Protein AF-A0A849Z062-F1 (afdb_monomer_lite)

Secondary structure (DSSP, 8-state):
-TT--SBTTBSS--TTTSS--PPP----HHHHTTTTSHHHHHHHHHH-----TT-STTSB-TTS-B-SSSSSEEEEE--S--SS--SEEEES--TTT-PPTT----TT--B----TT---TTEE-----PPPPP-

Sequence (135 aa):
GPKGSRYPYGAKFESGRCNDVGKFIAPSWKTLGSWPSDAAKAEVQKLDQSEPSGTREDCVSAEGVFDLTGNVAEWVVRTRENETNYSHVVKGCFWGRCFRVPHEPECEYVNFAHPAGFRSYEMGIRCCKSKEKSP

Foldseek 3Di:
DVVPAFAQQHPDDDPPLALQPAAQDDAPPVQCVPPPDPSNVVSLVVRQPADDWCPNVSQHHPVGHHQQAERAWAKDQDDDDDDVRARIWTARFYNNNPADPPGDRTPPDTGPPDHPPDDDSRHDYDDDDDDDPDD

pLDDT: mean 92.03, std 7.95, range [61.12, 98.56]

Radius of gyration: 15.86 Å; chains: 1; bounding box: 42×34×41 Å

Structure (mmCIF, N/CA/C/O backbone):
data_AF-A0A849Z062-F1
#
_entry.id   AF-A0A849Z062-F1
#
loop_
_atom_site.group_PDB
_atom_site.id
_atom_site.type_symbol
_atom_site.label_atom_id
_atom_site.label_alt_id
_atom_site.label_comp_id
_atom_site.label_asym_id
_atom_site.label_entity_id
_atom_site.label_seq_id
_atom_site.pdbx_PDB_ins_code
_atom_site.Cartn_x
_atom_site.Cartn_y
_atom_site.Cartn_z
_atom_site.occupancy
_atom_site.B_iso_or_equiv
_atom_site.auth_seq_id
_atom_site.auth_comp_id
_atom_site.auth_asym_id
_atom_site.auth_atom_id
_atom_site.pdbx_PDB_model_num
ATOM 1 N N . GLY A 1 1 ? -10.165 -0.140 15.215 1.00 73.69 1 GLY A N 1
ATOM 2 C CA . GLY A 1 1 ? -11.617 0.010 15.397 1.00 73.69 1 GLY A CA 1
ATOM 3 C C . GLY A 1 1 ? -12.063 -0.147 16.838 1.00 73.69 1 GLY A C 1
ATOM 4 O O . GLY A 1 1 ? -11.196 -0.274 17.699 1.00 73.69 1 GLY A O 1
ATOM 5 N N . PRO A 1 2 ? -13.377 -0.169 17.132 1.00 79.56 2 PRO A N 1
ATOM 6 C CA . PRO A 1 2 ? -13.941 -0.111 18.490 1.00 79.56 2 PRO A CA 1
ATOM 7 C C . PRO A 1 2 ? -13.516 -1.273 19.395 1.00 79.56 2 PRO A C 1
ATOM 9 O O . PRO A 1 2 ? -13.562 -1.155 20.613 1.00 79.56 2 PRO A O 1
ATOM 12 N N . LYS A 1 3 ? -13.076 -2.387 18.803 1.00 82.69 3 LYS A N 1
ATOM 13 C CA . LYS A 1 3 ? -12.580 -3.569 19.519 1.00 82.69 3 LYS A CA 1
ATOM 14 C C . LYS A 1 3 ? -11.058 -3.593 19.711 1.00 82.69 3 LYS A C 1
ATOM 16 O O . LYS A 1 3 ? -10.548 -4.564 20.254 1.00 82.69 3 LYS A O 1
ATOM 21 N N . GLY A 1 4 ? -10.326 -2.587 19.218 1.00 86.88 4 GLY A N 1
ATOM 22 C CA . GLY A 1 4 ? -8.857 -2.553 19.294 1.00 86.88 4 GLY A CA 1
ATOM 23 C C . GLY A 1 4 ? -8.167 -3.750 18.624 1.00 86.88 4 GLY A C 1
ATOM 24 O O . GLY A 1 4 ? -7.095 -4.158 19.052 1.00 86.88 4 GLY A O 1
ATOM 25 N N . SER A 1 5 ? -8.806 -4.360 17.621 1.00 91.62 5 SER A N 1
ATOM 26 C CA . SER A 1 5 ? -8.313 -5.576 16.969 1.00 91.62 5 SER A CA 1
ATOM 27 C C . SER A 1 5 ? -7.005 -5.341 16.205 1.00 91.62 5 SER A C 1
ATOM 29 O O . SER A 1 5 ? -6.805 -4.279 15.616 1.00 91.62 5 SER A O 1
ATOM 31 N N . ARG A 1 6 ? -6.132 -6.357 16.220 1.00 92.06 6 ARG A N 1
ATOM 32 C CA . ARG A 1 6 ? -4.808 -6.349 15.575 1.00 92.06 6 ARG A CA 1
ATOM 33 C C . ARG A 1 6 ? -4.914 -6.359 14.047 1.00 92.06 6 ARG A C 1
ATOM 35 O O . ARG A 1 6 ? -4.153 -5.665 13.381 1.00 92.06 6 ARG A O 1
ATOM 42 N N . TYR A 1 7 ? -5.900 -7.083 13.528 1.00 93.56 7 TYR A N 1
ATOM 43 C CA . TYR A 1 7 ? -6.266 -7.189 12.117 1.00 93.56 7 TYR A CA 1
ATOM 44 C C . TYR A 1 7 ? -7.660 -6.603 11.886 1.00 93.56 7 TYR A C 1
ATOM 46 O O . TYR A 1 7 ? -8.433 -6.482 12.845 1.00 93.56 7 TYR A O 1
ATOM 54 N N . PRO A 1 8 ? -8.032 -6.294 10.631 1.00 94.25 8 PRO A N 1
ATOM 55 C CA . PRO A 1 8 ? -9.370 -5.792 10.308 1.00 94.25 8 PRO A CA 1
ATOM 56 C C . PRO A 1 8 ? -10.449 -6.762 10.801 1.00 94.25 8 PRO A C 1
ATOM 58 O O . PRO A 1 8 ? -11.439 -6.362 11.408 1.00 94.25 8 PRO A O 1
ATOM 61 N N . TYR A 1 9 ? -10.161 -8.050 10.657 1.00 94.19 9 TYR A N 1
ATOM 62 C CA . TYR A 1 9 ? -11.073 -9.148 10.916 1.00 94.19 9 TYR A CA 1
ATOM 63 C C . TYR A 1 9 ? -10.915 -9.824 12.290 1.00 94.19 9 TYR A C 1
ATOM 65 O O . TYR A 1 9 ? -11.656 -10.756 12.602 1.00 94.19 9 TYR A O 1
ATOM 73 N N . GLY A 1 10 ? -9.970 -9.401 13.141 1.00 94.31 10 GLY A N 1
ATOM 74 C CA . GLY A 1 10 ? -9.788 -10.045 14.445 1.00 94.31 10 GLY A CA 1
ATOM 75 C C . GLY A 1 10 ? -8.427 -9.845 15.104 1.00 94.31 10 GLY A C 1
ATOM 76 O O . GLY A 1 10 ? -7.651 -8.960 14.760 1.00 94.31 10 GLY A O 1
ATOM 77 N N . ALA A 1 11 ? -8.149 -10.654 16.125 1.00 92.19 11 ALA A N 1
ATOM 78 C CA . ALA A 1 11 ? -6.914 -10.561 16.910 1.00 92.19 11 ALA A CA 1
ATOM 79 C C . ALA A 1 11 ? -5.771 -11.443 16.381 1.00 92.19 11 ALA A C 1
ATOM 81 O O . ALA A 1 11 ? -4.616 -11.199 16.722 1.00 92.19 11 ALA A O 1
ATOM 82 N N . LYS A 1 12 ? -6.086 -12.473 15.589 1.00 91.69 12 LYS A N 1
ATOM 83 C CA . LYS A 1 12 ? -5.124 -13.457 15.079 1.00 91.69 12 LYS A CA 1
ATOM 84 C C . LYS A 1 12 ? -4.943 -13.272 13.582 1.00 91.69 12 LYS A C 1
ATOM 86 O O . LYS A 1 12 ? -5.922 -12.996 12.899 1.00 91.69 12 LYS A O 1
ATOM 91 N N . PHE A 1 13 ? -3.715 -13.441 13.110 1.00 91.12 13 PHE A N 1
ATOM 92 C CA . PHE A 1 13 ? -3.415 -13.428 11.689 1.00 91.12 13 PHE A CA 1
ATOM 93 C C . PHE A 1 13 ? -4.012 -14.663 11.012 1.00 91.12 13 PHE A C 1
ATOM 95 O O . PHE A 1 13 ? -3.886 -15.781 11.518 1.00 91.12 13 PHE A O 1
ATOM 102 N N . GLU A 1 14 ? -4.631 -14.461 9.855 1.00 92.44 14 GLU A N 1
ATOM 103 C CA . GLU A 1 14 ? -5.163 -15.519 9.006 1.00 92.44 14 GLU A CA 1
ATOM 104 C C . GLU A 1 14 ? -4.589 -15.343 7.599 1.00 92.44 14 GLU A C 1
ATOM 106 O O . GLU A 1 14 ? -5.015 -14.479 6.833 1.00 92.44 14 GLU A O 1
ATOM 111 N N . SER A 1 15 ? -3.586 -16.161 7.270 1.00 90.31 15 SER A N 1
ATOM 112 C CA . SER A 1 15 ? -2.894 -16.130 5.977 1.00 90.31 15 SER A CA 1
ATOM 113 C C . SER A 1 15 ? -3.883 -16.250 4.818 1.00 90.31 15 SER A C 1
ATOM 115 O O . SER A 1 15 ? -4.580 -17.258 4.707 1.00 90.31 15 SER A O 1
ATOM 117 N N . GLY A 1 16 ? -3.895 -15.272 3.910 1.00 91.38 16 GLY A N 1
ATOM 118 C CA . GLY A 1 16 ? -4.794 -15.270 2.758 1.00 91.38 16 GLY A CA 1
ATOM 119 C C . GLY A 1 16 ? -6.218 -14.831 3.076 1.00 91.38 16 GLY A C 1
ATOM 120 O O . GLY A 1 16 ? -7.057 -14.848 2.178 1.00 91.38 16 GLY A O 1
ATOM 121 N N . ARG A 1 17 ? -6.511 -14.390 4.303 1.00 95.19 17 ARG A N 1
ATOM 12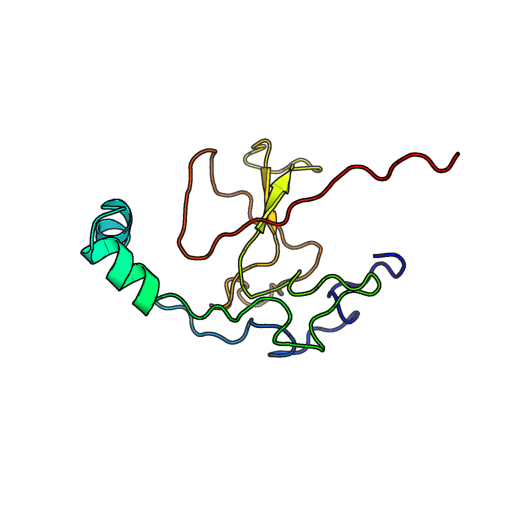2 C CA . ARG A 1 17 ? -7.780 -13.710 4.574 1.00 95.19 17 ARG A CA 1
ATOM 123 C C . ARG A 1 17 ? -7.844 -12.366 3.853 1.00 95.19 17 ARG A C 1
ATOM 125 O O . ARG A 1 17 ? -8.869 -12.038 3.270 1.00 95.19 17 ARG A O 1
ATOM 132 N N . CYS A 1 18 ? -6.728 -11.644 3.817 1.00 95.56 18 CYS A N 1
ATOM 133 C CA . CYS A 1 18 ? -6.520 -10.472 2.968 1.00 95.56 18 CYS A CA 1
ATOM 134 C C . CYS A 1 18 ? -5.618 -10.806 1.770 1.00 95.56 18 CYS A C 1
ATOM 136 O O . CYS A 1 18 ? -5.057 -11.902 1.700 1.00 95.56 18 CYS A O 1
ATOM 138 N N . ASN A 1 19 ? -5.482 -9.886 0.803 1.00 95.81 19 ASN A N 1
ATOM 139 C CA . ASN A 1 19 ? -4.568 -10.074 -0.328 1.00 95.81 19 ASN A CA 1
AT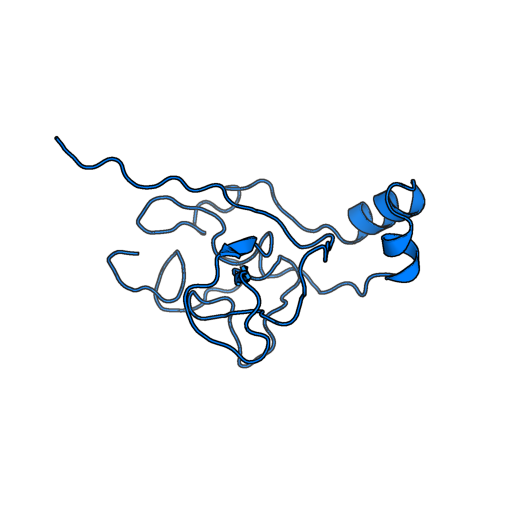OM 140 C C . ASN A 1 19 ? -3.128 -9.861 0.146 1.00 95.81 19 ASN A C 1
ATOM 142 O O . ASN A 1 19 ? -2.563 -8.781 0.016 1.00 95.81 19 ASN A O 1
ATOM 146 N N . ASP A 1 20 ? -2.568 -10.874 0.788 1.00 91.88 20 ASP A N 1
ATOM 147 C CA . ASP A 1 20 ? -1.303 -10.779 1.509 1.00 91.88 20 ASP A CA 1
ATOM 148 C C . ASP A 1 20 ? -0.436 -12.033 1.319 1.00 91.88 20 ASP A C 1
ATOM 150 O O . ASP A 1 20 ? 0.563 -12.238 2.001 1.00 91.88 20 ASP A O 1
ATOM 154 N N . VAL A 1 21 ? -0.809 -12.888 0.364 1.00 90.88 21 VAL A N 1
ATOM 155 C CA . VAL A 1 21 ? -0.157 -14.176 0.103 1.00 90.88 21 VAL A CA 1
ATOM 156 C C . VAL A 1 21 ? 0.722 -14.178 -1.138 1.00 90.88 21 VAL A C 1
ATOM 158 O O . VAL A 1 21 ? 1.429 -15.173 -1.347 1.00 90.88 21 VAL A O 1
ATOM 161 N N . GLY A 1 22 ? 0.714 -13.096 -1.916 1.00 91.25 22 GLY A N 1
ATOM 162 C CA . GLY A 1 22 ? 1.522 -12.929 -3.116 1.00 91.25 22 GLY A CA 1
ATOM 163 C C . GLY A 1 22 ? 3.010 -13.113 -2.832 1.00 91.25 22 GLY A C 1
ATOM 164 O O . GLY A 1 22 ? 3.512 -12.863 -1.732 1.00 91.25 22 GLY A O 1
ATOM 165 N N . LYS A 1 23 ? 3.738 -13.607 -3.831 1.00 91.31 23 LYS A N 1
ATOM 166 C CA . LYS A 1 23 ? 5.191 -13.756 -3.721 1.00 91.31 23 LYS A CA 1
ATOM 167 C C . LYS A 1 23 ? 5.833 -12.440 -4.132 1.00 91.31 23 LYS A C 1
ATOM 169 O O . LYS A 1 23 ? 5.481 -11.887 -5.173 1.00 91.31 23 LYS A O 1
ATOM 174 N N . PHE A 1 24 ? 6.787 -11.959 -3.339 1.00 91.56 24 PHE A N 1
ATOM 175 C CA . PHE A 1 24 ? 7.592 -10.809 -3.730 1.00 91.56 24 PHE A CA 1
ATOM 176 C C . PHE A 1 24 ? 8.316 -11.104 -5.049 1.00 91.56 24 PHE A C 1
ATOM 178 O O . PHE A 1 24 ? 9.049 -12.091 -5.159 1.00 91.56 24 PHE A O 1
ATOM 185 N N . ILE A 1 25 ? 8.113 -10.236 -6.036 1.00 93.75 25 ILE A N 1
ATOM 186 C CA . ILE A 1 25 ? 8.828 -10.254 -7.310 1.00 93.75 25 ILE A CA 1
ATOM 187 C C . ILE A 1 25 ? 9.784 -9.069 -7.273 1.00 93.75 25 ILE A C 1
ATOM 189 O O . ILE A 1 25 ? 9.350 -7.936 -7.094 1.00 93.75 25 ILE A O 1
ATOM 193 N N . ALA A 1 26 ? 11.085 -9.327 -7.416 1.00 93.75 26 ALA A N 1
ATOM 194 C CA . ALA A 1 26 ? 12.080 -8.264 -7.387 1.00 93.75 26 ALA A CA 1
ATOM 195 C C . ALA A 1 26 ? 11.856 -7.290 -8.563 1.00 93.75 26 ALA A C 1
ATOM 197 O O . ALA A 1 26 ? 11.911 -7.729 -9.717 1.00 93.75 26 ALA A O 1
ATOM 198 N N . PRO A 1 27 ? 11.622 -5.992 -8.299 1.00 94.75 27 PRO A N 1
ATOM 199 C CA . PRO A 1 27 ? 11.378 -5.014 -9.349 1.00 94.75 27 PRO A CA 1
ATOM 200 C C . PRO A 1 27 ? 12.681 -4.549 -10.007 1.00 94.75 27 PRO A C 1
ATOM 202 O O . PRO A 1 27 ? 13.709 -4.373 -9.346 1.00 94.75 27 PRO A O 1
ATOM 205 N N . SER A 1 28 ? 12.631 -4.236 -11.303 1.00 96.94 28 SER A N 1
ATOM 206 C CA . SER A 1 28 ? 13.668 -3.421 -11.941 1.00 96.94 28 SER A CA 1
ATOM 207 C C . SER A 1 28 ? 13.456 -1.939 -11.614 1.00 96.94 28 SER A C 1
ATOM 209 O O . SER A 1 28 ? 12.755 -1.220 -12.330 1.00 96.94 28 SER A O 1
ATOM 211 N N . TRP A 1 29 ? 14.111 -1.441 -10.561 1.00 95.00 29 TRP A N 1
ATOM 212 C CA . TRP A 1 29 ? 14.034 -0.021 -10.180 1.00 95.00 29 TRP A CA 1
ATOM 213 C C . TRP A 1 29 ? 14.485 0.931 -11.292 1.00 95.00 29 TRP A C 1
ATOM 215 O O . TRP A 1 29 ? 13.914 2.007 -11.452 1.00 95.00 29 TRP A O 1
ATOM 225 N N . LYS A 1 30 ? 15.463 0.519 -12.110 1.00 96.94 30 LYS A N 1
ATOM 226 C CA . LYS A 1 30 ? 15.890 1.283 -13.291 1.00 96.94 30 LYS A CA 1
ATOM 227 C C . LYS A 1 30 ? 14.753 1.428 -14.306 1.00 96.94 30 LYS A C 1
ATOM 229 O O . LYS A 1 30 ? 14.560 2.512 -14.846 1.00 96.94 30 LYS A O 1
ATOM 234 N N . THR A 1 31 ? 14.007 0.352 -14.565 1.00 97.62 31 THR A N 1
ATOM 235 C CA . THR A 1 31 ? 12.873 0.377 -15.499 1.00 97.62 31 THR A CA 1
ATOM 236 C C . THR A 1 31 ? 11.729 1.208 -14.931 1.00 97.62 31 THR A C 1
ATOM 238 O O . THR A 1 31 ? 11.230 2.098 -15.616 1.00 97.62 31 THR A O 1
ATOM 241 N N . LEU A 1 32 ? 11.361 0.986 -13.665 1.00 96.50 32 LEU A N 1
ATOM 242 C CA . LEU A 1 32 ? 10.304 1.747 -12.994 1.00 96.50 32 LEU A CA 1
ATOM 243 C C . LEU A 1 32 ? 10.614 3.251 -12.929 1.00 96.50 32 LEU A C 1
ATOM 245 O O . LEU A 1 32 ? 9.721 4.070 -13.130 1.00 96.50 32 LEU A O 1
ATOM 249 N N . GLY A 1 33 ? 11.884 3.624 -12.742 1.00 95.12 33 GLY A N 1
ATOM 250 C CA . GLY A 1 33 ? 12.336 5.018 -12.743 1.00 95.12 33 GLY A CA 1
ATOM 251 C C . GLY A 1 33 ? 12.142 5.759 -14.073 1.00 95.12 33 GLY A C 1
ATOM 252 O O . GLY A 1 33 ? 12.260 6.979 -14.105 1.00 95.12 33 GLY A O 1
ATOM 253 N N . SER A 1 34 ? 11.813 5.053 -15.161 1.00 96.56 34 SER A N 1
ATOM 254 C CA . SER A 1 34 ? 11.509 5.652 -16.469 1.00 96.56 34 SER A CA 1
ATOM 255 C C . SER A 1 34 ? 10.025 5.997 -16.673 1.00 96.56 34 SER A C 1
ATOM 257 O O . SER A 1 34 ? 9.606 6.276 -17.797 1.00 96.56 34 SER A O 1
ATOM 259 N N . TRP A 1 35 ? 9.206 5.954 -15.619 1.00 95.19 35 TRP A N 1
ATOM 260 C CA . TRP A 1 35 ? 7.786 6.306 -15.688 1.00 95.19 35 TRP A CA 1
ATOM 261 C C . TRP A 1 35 ? 7.556 7.696 -16.328 1.00 95.19 35 TRP A C 1
ATOM 263 O O . TRP A 1 35 ? 8.260 8.640 -15.967 1.00 95.19 35 TRP A O 1
ATOM 273 N N . PRO A 1 36 ? 6.565 7.871 -17.234 1.00 96.12 36 PRO A N 1
ATOM 274 C CA . PRO A 1 36 ? 5.504 6.932 -17.621 1.00 96.12 36 PRO A CA 1
ATOM 275 C C . PRO A 1 36 ? 5.788 6.155 -18.924 1.00 96.12 36 PRO A C 1
ATOM 277 O O . PRO A 1 36 ? 4.869 5.949 -19.720 1.00 96.12 36 PRO A O 1
ATOM 280 N N . SER A 1 37 ? 7.036 5.746 -19.186 1.00 98.19 37 SER A N 1
ATOM 281 C CA . SER A 1 37 ? 7.362 4.952 -20.382 1.00 98.19 37 SER A CA 1
ATOM 282 C C . SER A 1 37 ? 6.566 3.640 -20.450 1.00 98.19 37 SER A C 1
ATOM 284 O O . SER A 1 37 ? 6.149 3.088 -19.427 1.00 98.19 37 SER A O 1
ATOM 286 N N . ASP A 1 38 ? 6.394 3.092 -21.653 1.00 98.56 38 ASP A N 1
ATOM 287 C CA . ASP A 1 38 ? 5.693 1.813 -21.825 1.00 98.56 38 ASP A CA 1
ATOM 288 C C . ASP A 1 38 ? 6.448 0.646 -21.177 1.00 98.56 38 ASP A C 1
ATOM 290 O O . ASP A 1 38 ? 5.824 -0.267 -20.641 1.00 98.56 38 ASP A O 1
ATOM 294 N N . ALA A 1 39 ? 7.782 0.718 -21.113 1.00 98.25 39 ALA A N 1
ATOM 295 C CA . ALA A 1 39 ? 8.590 -0.246 -20.372 1.00 98.25 39 ALA A CA 1
ATOM 296 C C . ALA A 1 39 ? 8.302 -0.198 -18.861 1.00 98.25 39 ALA A C 1
ATOM 298 O O . ALA A 1 39 ? 8.198 -1.245 -18.224 1.00 98.25 39 ALA A O 1
ATOM 299 N N . ALA A 1 40 ? 8.136 1.000 -18.287 1.00 97.94 40 ALA A N 1
ATOM 300 C CA . ALA A 1 40 ? 7.762 1.153 -16.883 1.00 97.94 40 ALA A CA 1
ATOM 301 C C . ALA A 1 40 ? 6.353 0.603 -16.616 1.00 97.94 40 ALA A C 1
ATOM 303 O O . ALA A 1 40 ? 6.167 -0.133 -15.650 1.00 97.94 40 ALA A O 1
ATOM 304 N N . LYS A 1 41 ? 5.377 0.892 -17.488 1.00 97.94 41 LYS A N 1
ATOM 305 C CA . LYS A 1 41 ? 4.010 0.354 -17.369 1.00 97.94 41 LYS A CA 1
ATOM 306 C C . LYS A 1 41 ? 3.978 -1.172 -17.464 1.00 97.94 41 LYS A C 1
ATOM 308 O O . LYS A 1 41 ? 3.300 -1.804 -16.662 1.00 97.94 41 LYS A O 1
ATOM 313 N N . ALA A 1 42 ? 4.720 -1.759 -18.403 1.00 98.19 42 ALA A N 1
ATOM 314 C CA . ALA A 1 42 ? 4.803 -3.209 -18.561 1.00 98.19 42 ALA A CA 1
ATOM 315 C C . ALA A 1 42 ? 5.452 -3.886 -17.341 1.00 98.19 42 ALA A C 1
ATOM 317 O O . ALA A 1 42 ? 4.991 -4.937 -16.900 1.00 98.19 42 ALA A O 1
ATOM 318 N N . GLU A 1 43 ? 6.488 -3.273 -16.757 1.00 98.00 43 GLU A N 1
ATOM 319 C CA . GLU A 1 43 ? 7.082 -3.778 -15.515 1.00 98.00 43 GLU A CA 1
ATOM 320 C C . GLU A 1 43 ? 6.092 -3.675 -14.345 1.00 98.00 43 GLU A C 1
ATOM 322 O O . GLU A 1 43 ? 5.953 -4.642 -13.605 1.00 98.00 43 GLU A O 1
ATOM 327 N N . VAL A 1 44 ? 5.337 -2.576 -14.211 1.00 96.94 44 VAL A N 1
ATOM 328 C CA . VAL A 1 44 ? 4.257 -2.482 -13.208 1.00 96.94 44 VAL A CA 1
ATOM 329 C C . VAL A 1 44 ? 3.230 -3.597 -13.404 1.00 96.94 44 VAL A C 1
ATOM 331 O O . VAL A 1 44 ? 2.951 -4.315 -12.452 1.00 96.94 44 VAL A O 1
ATOM 334 N N . GLN A 1 45 ? 2.730 -3.810 -14.625 1.00 97.00 45 GLN A N 1
ATOM 335 C CA . GLN A 1 45 ? 1.750 -4.868 -14.921 1.00 97.00 45 GLN A CA 1
ATOM 336 C C . GLN A 1 45 ? 2.252 -6.273 -14.572 1.00 97.00 45 GLN A C 1
ATOM 338 O O . GLN A 1 45 ? 1.474 -7.124 -14.162 1.00 97.00 45 GLN A O 1
ATOM 343 N N . LYS A 1 46 ? 3.553 -6.526 -14.730 1.00 96.75 46 LYS A N 1
ATOM 344 C CA . LYS A 1 46 ? 4.175 -7.799 -14.352 1.00 96.75 46 LYS A CA 1
ATOM 345 C C . LYS A 1 46 ? 4.285 -7.977 -12.830 1.00 96.75 46 LYS A C 1
ATOM 347 O O . LYS A 1 46 ? 4.271 -9.109 -12.353 1.00 96.75 46 LYS A O 1
ATOM 352 N N . LEU A 1 47 ? 4.483 -6.888 -12.088 1.00 97.19 47 LEU A N 1
ATOM 353 C CA . LEU A 1 47 ? 4.685 -6.899 -10.633 1.00 97.19 47 LEU A CA 1
ATOM 354 C C . LEU A 1 47 ? 3.371 -6.856 -9.843 1.00 97.19 47 LEU A C 1
ATOM 356 O O . LEU A 1 47 ? 3.325 -7.324 -8.699 1.00 97.19 47 LEU A O 1
ATOM 360 N N . ASP A 1 48 ? 2.343 -6.261 -10.441 1.00 96.88 48 ASP A N 1
ATOM 361 C CA . ASP A 1 48 ? 1.032 -6.058 -9.848 1.00 96.88 48 ASP A CA 1
ATOM 362 C C . ASP A 1 48 ? 0.333 -7.400 -9.592 1.00 96.88 48 ASP A C 1
ATOM 364 O O . ASP A 1 48 ? 0.101 -8.197 -10.500 1.00 96.88 48 ASP A O 1
ATOM 368 N N . GLN A 1 49 ? 0.037 -7.658 -8.320 1.00 97.38 49 GLN A N 1
ATOM 369 C CA . GLN A 1 49 ? -0.799 -8.776 -7.874 1.00 97.38 49 GLN A CA 1
ATOM 370 C C . GLN A 1 49 ? -1.932 -8.238 -6.984 1.00 97.38 49 GLN A C 1
ATOM 372 O O . GLN A 1 49 ? -2.411 -8.939 -6.089 1.00 97.38 49 GLN A O 1
ATOM 377 N N . SER A 1 50 ? -2.319 -6.971 -7.172 1.00 97.19 50 SER A N 1
ATOM 378 C CA . SER A 1 50 ? -3.486 -6.396 -6.517 1.00 97.19 50 SER A CA 1
ATOM 379 C C . SER A 1 50 ? -4.768 -7.075 -6.978 1.00 97.19 50 SER A C 1
ATOM 381 O O . SER A 1 50 ? -4.875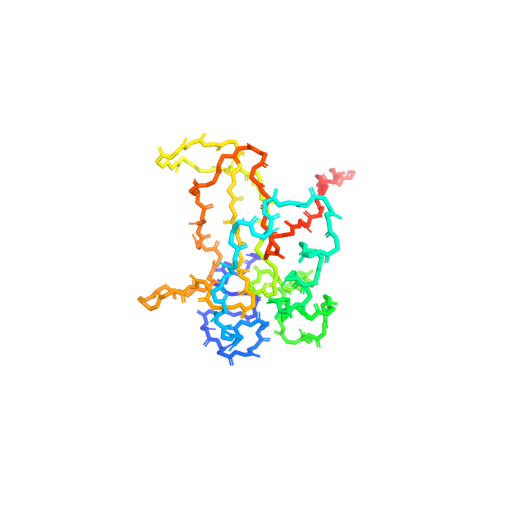 -7.628 -8.073 1.00 97.19 50 SER A O 1
ATOM 383 N N . GLU A 1 51 ? -5.763 -7.012 -6.109 1.00 97.81 51 GLU A N 1
ATOM 384 C CA . GLU A 1 51 ? -7.133 -7.389 -6.405 1.00 97.81 51 GLU A CA 1
ATOM 385 C C . GLU A 1 51 ? -8.001 -6.124 -6.346 1.00 97.81 51 GLU A C 1
ATOM 387 O O . GLU A 1 51 ? -7.688 -5.192 -5.588 1.00 97.81 51 GLU A O 1
ATOM 392 N N . PRO A 1 52 ? -9.110 -6.065 -7.108 1.00 98.00 52 PRO A N 1
ATOM 393 C CA . PRO A 1 52 ? -10.108 -5.021 -6.919 1.00 98.00 52 PRO A CA 1
ATOM 394 C C . PRO A 1 52 ? -10.511 -4.931 -5.441 1.00 98.00 52 PRO A C 1
ATOM 396 O O . PRO A 1 52 ? -10.751 -5.954 -4.796 1.00 98.00 52 PRO A O 1
ATOM 399 N N . SER A 1 53 ? -10.567 -3.717 -4.890 1.00 97.19 53 SER A N 1
ATOM 400 C CA . SER A 1 53 ? -10.864 -3.538 -3.463 1.00 97.19 53 SER A CA 1
ATOM 401 C C . SER A 1 53 ? -12.215 -4.155 -3.094 1.00 97.19 53 SER A C 1
ATOM 403 O O . SER A 1 53 ? -13.181 -4.049 -3.852 1.00 97.19 53 SER A O 1
ATOM 405 N N . GLY A 1 54 ? -12.268 -4.820 -1.940 1.00 97.44 54 GLY A N 1
ATOM 406 C CA . GLY A 1 54 ? -13.456 -5.534 -1.470 1.00 97.44 54 GLY A CA 1
ATOM 407 C C . GLY A 1 54 ? -13.678 -6.919 -2.087 1.00 97.44 54 GLY A C 1
ATOM 408 O O . GLY A 1 54 ? -14.643 -7.577 -1.718 1.00 97.44 54 GLY A O 1
ATOM 409 N N . THR A 1 55 ? -12.791 -7.404 -2.968 1.00 98.19 55 THR A N 1
ATOM 410 C CA . THR A 1 55 ? -12.877 -8.778 -3.516 1.00 98.19 55 THR A CA 1
ATOM 411 C C . THR A 1 55 ? -12.840 -9.840 -2.413 1.00 98.19 55 THR A C 1
ATOM 413 O O . THR A 1 55 ? -13.504 -10.870 -2.510 1.00 98.19 55 THR A O 1
ATOM 416 N N . ARG A 1 56 ? -12.074 -9.598 -1.344 1.00 97.19 56 ARG A N 1
ATOM 417 C CA . ARG A 1 56 ? -12.006 -10.488 -0.182 1.00 97.19 56 ARG A CA 1
ATOM 418 C C . ARG A 1 56 ? -12.999 -10.029 0.872 1.00 97.19 56 ARG A C 1
ATOM 420 O O . ARG A 1 56 ? -12.663 -9.218 1.732 1.00 97.19 56 ARG A O 1
ATOM 427 N N . GLU A 1 57 ? -14.207 -10.578 0.809 1.00 97.62 57 GLU A N 1
ATOM 428 C CA . GLU A 1 57 ? -15.332 -10.199 1.678 1.00 97.62 57 GLU A CA 1
ATOM 429 C C . GLU A 1 57 ? -15.006 -10.324 3.179 1.00 97.62 57 GLU A C 1
ATOM 431 O O . GLU A 1 57 ? -15.458 -9.519 3.991 1.00 97.62 57 GLU A O 1
ATOM 436 N N . ASP A 1 58 ? -14.146 -11.281 3.539 1.00 96.50 58 ASP A N 1
ATOM 437 C CA . ASP A 1 58 ? -13.697 -11.520 4.913 1.00 96.50 58 ASP A CA 1
ATOM 4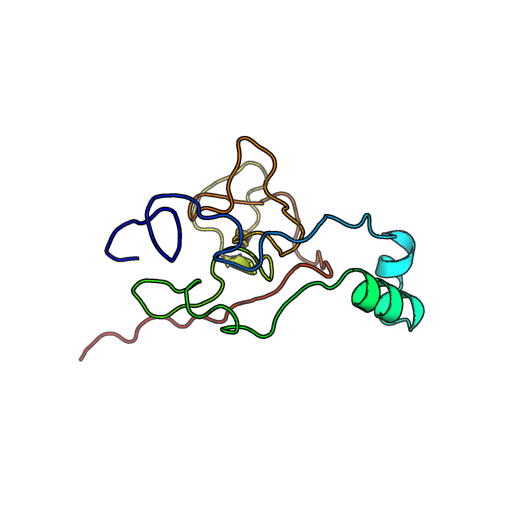38 C C . ASP A 1 58 ? -12.521 -10.632 5.365 1.00 96.50 58 ASP A C 1
ATOM 440 O O . ASP A 1 58 ? -12.154 -10.661 6.545 1.00 96.50 58 ASP A O 1
ATOM 444 N N . CYS A 1 59 ? -11.920 -9.846 4.464 1.00 96.75 59 CYS A N 1
ATOM 445 C CA . CYS A 1 59 ? -10.873 -8.863 4.762 1.00 96.75 59 CYS A CA 1
ATOM 446 C C . CYS A 1 59 ? -11.495 -7.495 5.074 1.00 96.75 59 CYS A C 1
ATOM 448 O O . CYS A 1 59 ? -11.242 -6.500 4.394 1.00 96.75 59 CYS A O 1
ATOM 450 N N . VAL A 1 60 ? -12.336 -7.440 6.104 1.00 96.75 60 VAL A N 1
ATOM 451 C CA . VAL A 1 60 ? -13.143 -6.256 6.419 1.00 96.75 60 VAL A CA 1
ATOM 452 C C . VAL A 1 60 ? -13.050 -5.891 7.896 1.00 96.75 60 VAL A C 1
ATOM 454 O O . VAL A 1 60 ? -12.995 -6.761 8.766 1.00 96.75 60 VAL A O 1
ATOM 457 N N . SER A 1 61 ? -12.999 -4.589 8.187 1.00 95.38 61 SER A N 1
ATOM 458 C CA . SER A 1 61 ? -13.022 -4.073 9.555 1.00 95.38 61 SER A CA 1
ATOM 459 C C . SER A 1 61 ? -14.420 -4.134 10.176 1.00 95.38 61 SER A C 1
ATOM 461 O O . SER A 1 61 ? -15.430 -4.230 9.480 1.00 95.38 61 SER A O 1
ATOM 463 N N . ALA A 1 62 ? -14.509 -3.986 11.501 1.00 93.62 62 ALA A N 1
ATOM 464 C CA . ALA A 1 62 ? -15.796 -3.857 12.198 1.00 93.62 62 ALA A CA 1
ATOM 465 C C . ALA A 1 62 ? -16.636 -2.648 11.725 1.00 93.62 62 ALA A C 1
ATOM 467 O O . ALA A 1 62 ? -17.841 -2.607 11.956 1.00 93.62 62 ALA A O 1
ATOM 468 N N . GLU A 1 63 ? -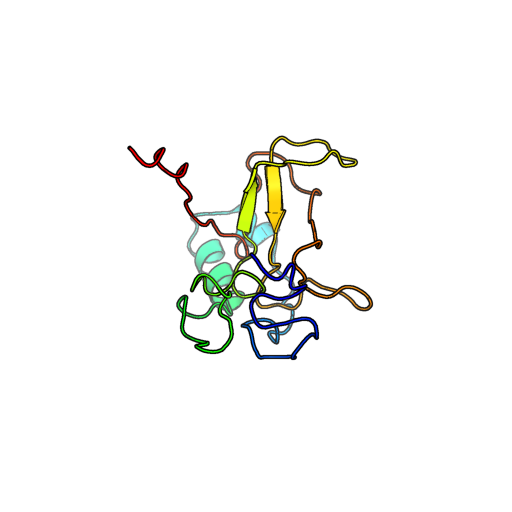16.001 -1.665 11.090 1.00 93.06 63 GLU A N 1
ATOM 469 C CA . GLU A 1 63 ? -16.618 -0.484 10.483 1.00 93.06 63 GLU A CA 1
ATOM 470 C C . GLU A 1 63 ? -16.906 -0.649 8.980 1.00 93.06 63 GLU A C 1
ATOM 472 O O . GLU A 1 63 ? -17.313 0.316 8.337 1.00 93.06 63 GLU A O 1
ATOM 477 N N . GLY A 1 64 ? -16.689 -1.838 8.408 1.00 95.00 64 GLY A N 1
ATOM 478 C CA . GLY A 1 64 ? -16.936 -2.110 6.990 1.00 95.00 64 GLY A CA 1
ATOM 479 C C . GLY A 1 64 ? -15.807 -1.673 6.053 1.00 95.00 64 GLY A C 1
ATOM 480 O O . GLY A 1 64 ? -16.022 -1.569 4.848 1.00 95.00 64 GLY A O 1
ATOM 481 N N . VAL A 1 65 ? -14.609 -1.383 6.574 1.00 95.81 65 VAL A N 1
ATOM 482 C CA . VAL A 1 65 ? -13.474 -0.942 5.749 1.00 95.81 65 VAL A CA 1
ATOM 483 C C . VAL A 1 65 ? -12.673 -2.153 5.275 1.00 95.81 65 VAL A C 1
ATOM 485 O O . VAL A 1 65 ? -12.082 -2.860 6.090 1.00 95.81 65 VAL A O 1
ATOM 488 N N . PHE A 1 66 ? -12.649 -2.373 3.962 1.00 97.19 66 PHE A N 1
ATOM 489 C CA . PHE A 1 66 ? -11.907 -3.465 3.326 1.00 97.19 66 PHE A CA 1
ATOM 490 C C . PHE A 1 66 ? -10.424 -3.148 3.159 1.00 97.19 66 PHE A C 1
ATOM 492 O O . PHE A 1 66 ? -10.063 -1.978 3.042 1.00 97.19 66 PHE A O 1
ATOM 499 N N . ASP A 1 67 ? -9.586 -4.181 3.077 1.00 96.75 67 ASP A N 1
ATOM 500 C CA . ASP A 1 67 ? -8.192 -4.085 2.609 1.00 96.75 67 ASP A CA 1
ATOM 501 C C . ASP A 1 67 ? -7.299 -3.145 3.440 1.00 96.75 67 ASP A C 1
ATOM 503 O O . ASP A 1 67 ? -6.360 -2.547 2.931 1.00 96.75 67 ASP A O 1
ATOM 507 N N . LEU A 1 68 ? -7.575 -2.996 4.740 1.00 95.31 68 LEU A N 1
ATOM 508 C CA . LEU A 1 68 ? -6.699 -2.236 5.649 1.00 95.31 68 LEU A CA 1
ATOM 509 C C . LEU A 1 68 ? -5.317 -2.895 5.833 1.00 95.31 68 LEU A C 1
ATOM 511 O O . LEU A 1 68 ? -4.397 -2.275 6.369 1.00 95.31 68 LEU A O 1
ATOM 515 N N . THR A 1 69 ? -5.195 -4.162 5.441 1.00 93.62 69 THR A N 1
ATOM 516 C CA . THR A 1 69 ? -3.973 -4.964 5.482 1.00 93.62 69 THR A CA 1
ATOM 517 C C . THR A 1 69 ? -3.863 -5.746 4.182 1.00 93.62 69 THR A C 1
ATOM 519 O O . THR A 1 69 ? -4.852 -6.342 3.754 1.00 93.62 69 THR A O 1
ATOM 522 N N . GLY A 1 70 ? -2.677 -5.794 3.582 1.00 94.25 70 GLY A N 1
ATOM 523 C CA . GLY A 1 70 ? -2.487 -6.366 2.255 1.00 94.25 70 GLY A CA 1
ATOM 524 C C . GLY A 1 70 ? -3.102 -5.505 1.150 1.00 94.25 70 GLY A C 1
ATOM 525 O O . GLY A 1 70 ? -3.458 -4.349 1.346 1.00 94.25 70 GLY A O 1
ATOM 526 N N . ASN A 1 71 ? -3.209 -6.090 -0.037 1.00 96.81 71 ASN A N 1
ATOM 527 C CA . ASN A 1 71 ? -3.507 -5.409 -1.286 1.00 96.81 71 ASN A CA 1
ATOM 528 C C . ASN A 1 71 ? -2.482 -4.299 -1.560 1.00 96.81 71 ASN A C 1
ATOM 530 O O . ASN A 1 71 ? -1.375 -4.618 -1.978 1.00 96.81 71 ASN A O 1
ATOM 534 N N . VAL A 1 72 ? -2.773 -3.033 -1.271 1.00 96.75 72 VAL A N 1
ATOM 535 C CA . VAL A 1 72 ? -1.832 -1.917 -1.459 1.00 96.75 72 VAL A CA 1
ATOM 536 C C . VAL A 1 72 ? -1.338 -1.382 -0.126 1.00 96.75 72 VAL A C 1
ATOM 538 O O . VAL A 1 72 ? -2.097 -1.252 0.830 1.00 96.75 72 VAL A O 1
ATOM 541 N N . ALA A 1 73 ? -0.074 -0.971 -0.086 1.00 95.69 73 ALA A N 1
ATOM 542 C CA . ALA A 1 73 ? 0.447 -0.247 1.060 1.00 95.69 73 ALA A CA 1
ATOM 543 C C . ALA A 1 73 ? -0.044 1.211 1.004 1.00 95.69 73 ALA A C 1
ATOM 545 O O . ALA A 1 73 ? 0.150 1.902 0.006 1.00 95.69 73 ALA A O 1
ATOM 546 N N . GLU A 1 74 ? -0.692 1.705 2.055 1.00 96.56 74 GLU A N 1
ATOM 547 C CA . GLU A 1 74 ? -1.393 2.992 2.007 1.00 96.56 74 GLU A CA 1
ATOM 548 C C . GLU A 1 74 ? -0.586 4.112 2.667 1.00 96.56 74 GLU A C 1
ATOM 550 O O . GLU A 1 74 ? -0.141 3.984 3.812 1.00 96.56 74 GLU A O 1
ATOM 555 N N . TRP A 1 75 ? -0.439 5.242 1.970 1.00 97.25 75 TRP A N 1
ATOM 556 C CA . TRP A 1 75 ? 0.087 6.466 2.575 1.00 97.25 75 TRP A CA 1
ATOM 557 C C . TRP A 1 75 ? -0.915 7.063 3.563 1.00 97.25 75 TRP A C 1
ATOM 559 O O . TRP A 1 75 ? -2.076 7.298 3.225 1.00 97.25 75 TRP A O 1
ATOM 569 N N . VAL A 1 76 ? -0.443 7.387 4.766 1.00 95.69 76 VAL A N 1
ATOM 570 C CA . VAL A 1 76 ? -1.237 8.035 5.816 1.00 95.69 76 VAL A CA 1
ATOM 571 C C . VAL A 1 76 ? -0.472 9.185 6.460 1.00 95.69 76 VAL A C 1
ATOM 573 O O . VAL A 1 76 ? 0.760 9.206 6.478 1.00 95.69 76 VAL A O 1
ATOM 576 N N . VAL A 1 77 ? -1.204 10.132 7.046 1.00 95.50 77 VAL A N 1
ATOM 577 C CA . VAL A 1 77 ? -0.613 11.173 7.897 1.00 95.50 77 VAL A CA 1
ATOM 578 C C . VAL A 1 77 ? -0.028 10.527 9.153 1.00 95.50 77 VAL A C 1
ATOM 580 O O . VAL A 1 77 ? -0.675 9.707 9.808 1.00 95.50 77 VAL A O 1
ATOM 583 N N . ARG A 1 78 ? 1.205 10.900 9.504 1.00 95.50 78 ARG A N 1
ATOM 584 C CA . ARG A 1 78 ? 1.876 10.404 10.706 1.00 95.50 78 ARG A CA 1
ATOM 585 C C . ARG A 1 78 ? 1.230 11.001 11.958 1.00 95.50 78 ARG A C 1
ATOM 587 O O . ARG A 1 78 ? 1.058 12.210 12.055 1.00 95.50 78 ARG A O 1
ATOM 594 N N . THR A 1 79 ? 0.957 10.157 12.950 1.00 94.00 79 THR A N 1
ATOM 595 C CA . THR A 1 79 ? 0.390 10.570 14.251 1.00 94.00 79 THR A CA 1
ATOM 596 C C . THR A 1 79 ? 1.296 10.273 15.447 1.00 94.00 79 THR A C 1
ATOM 598 O O . THR A 1 79 ? 0.976 10.663 16.565 1.00 94.00 79 THR A O 1
ATOM 601 N N . ARG A 1 80 ? 2.425 9.586 15.234 1.00 94.06 80 ARG A N 1
ATOM 602 C CA . ARG A 1 80 ? 3.402 9.209 16.270 1.00 94.06 80 ARG A CA 1
ATOM 603 C C . ARG A 1 80 ? 4.817 9.467 15.772 1.00 94.06 80 ARG A C 1
ATOM 605 O O . ARG A 1 80 ? 5.049 9.363 14.570 1.00 94.06 80 ARG A O 1
ATOM 612 N N . GLU A 1 81 ? 5.739 9.860 16.642 1.00 96.38 81 GLU A N 1
ATOM 613 C CA . GLU A 1 81 ? 7.151 10.057 16.273 1.00 96.38 81 GLU A CA 1
ATOM 614 C C . GLU A 1 81 ? 7.812 8.747 15.831 1.00 96.38 81 GLU A C 1
ATOM 616 O O . GLU A 1 81 ? 7.411 7.663 16.254 1.00 96.38 81 GLU A O 1
ATOM 621 N N . ASN A 1 82 ? 8.786 8.856 14.930 1.00 94.69 82 ASN A N 1
ATOM 622 C CA . ASN A 1 82 ? 9.626 7.755 14.462 1.00 94.69 82 ASN A CA 1
ATOM 623 C C . ASN A 1 82 ? 10.990 8.301 13.998 1.00 94.69 82 ASN A C 1
ATOM 625 O O . ASN A 1 82 ? 11.224 9.506 14.031 1.00 94.69 82 ASN A O 1
ATOM 629 N N . GLU A 1 83 ? 11.892 7.4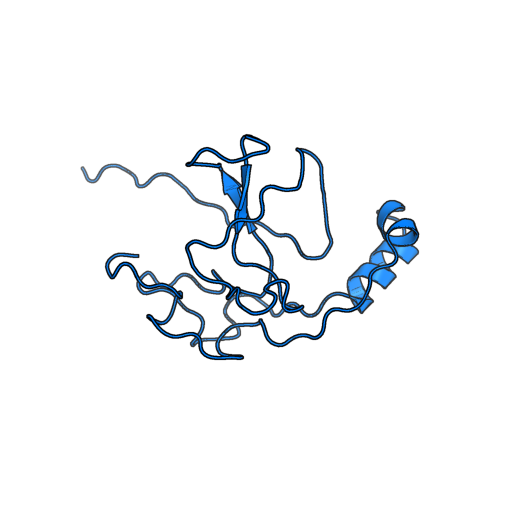23 13.569 1.00 96.12 83 GLU A N 1
ATOM 630 C CA . GLU A 1 83 ? 13.289 7.773 13.273 1.00 96.12 83 GLU A CA 1
ATOM 631 C C . GLU A 1 83 ? 13.455 8.816 12.158 1.00 96.12 83 GLU A C 1
ATOM 633 O O . GLU A 1 83 ? 14.337 9.668 12.241 1.00 96.12 83 GLU A O 1
ATOM 638 N N . THR A 1 84 ? 12.618 8.775 11.118 1.00 96.50 84 THR A N 1
ATOM 639 C CA . THR A 1 84 ? 12.704 9.714 9.984 1.00 96.50 84 THR A CA 1
ATOM 640 C C . THR A 1 84 ? 11.860 10.965 10.194 1.00 96.50 84 THR A C 1
ATOM 642 O O . THR A 1 84 ? 12.149 12.014 9.619 1.00 96.50 84 THR A O 1
ATOM 645 N N . ASN A 1 85 ? 10.808 10.864 11.011 1.00 94.06 85 ASN A N 1
ATOM 646 C CA . ASN A 1 85 ? 9.879 11.933 11.366 1.00 94.06 85 ASN A CA 1
ATOM 647 C C . ASN A 1 85 ? 9.256 12.687 10.174 1.00 94.06 85 ASN A C 1
ATOM 649 O O . ASN A 1 85 ? 8.786 13.819 10.328 1.00 94.06 85 ASN A O 1
ATOM 653 N N . TYR A 1 86 ? 9.143 12.046 9.005 1.00 97.12 86 TYR A N 1
ATOM 654 C CA . TYR A 1 86 ? 8.341 12.574 7.899 1.00 97.12 86 TYR A CA 1
ATOM 655 C C . TYR A 1 86 ? 6.884 12.813 8.333 1.00 97.12 86 TYR A C 1
ATOM 657 O O . TYR A 1 86 ? 6.369 12.176 9.251 1.00 97.12 86 TYR A O 1
ATOM 665 N N . SER A 1 87 ? 6.182 13.741 7.676 1.00 96.88 87 SER A N 1
ATOM 666 C CA . SER A 1 87 ? 4.772 14.060 7.982 1.00 96.88 87 SER A CA 1
ATOM 667 C C . SER A 1 87 ? 3.792 12.919 7.669 1.00 96.88 87 SER A C 1
ATOM 669 O O . SER A 1 87 ? 2.599 13.013 7.960 1.00 96.88 87 SER A O 1
ATOM 671 N N . HIS A 1 88 ? 4.288 11.839 7.077 1.00 96.94 88 HIS A N 1
ATOM 672 C CA . HIS A 1 88 ? 3.530 10.712 6.575 1.00 96.94 88 HIS A CA 1
ATOM 673 C C . HIS A 1 88 ? 4.285 9.407 6.836 1.00 96.94 88 HIS A C 1
ATOM 675 O O . HIS A 1 88 ? 5.494 9.401 7.064 1.00 96.94 88 HIS A O 1
ATOM 681 N N . VAL A 1 89 ? 3.550 8.303 6.802 1.00 96.69 89 VAL A N 1
ATOM 682 C CA . VAL A 1 89 ? 4.076 6.935 6.856 1.00 96.69 89 VAL A CA 1
ATOM 683 C C . VAL A 1 89 ? 3.253 6.048 5.927 1.00 96.69 89 VAL A C 1
ATOM 685 O O . VAL A 1 89 ? 2.206 6.465 5.431 1.00 96.69 89 VAL A O 1
ATOM 688 N N . VAL A 1 90 ? 3.709 4.820 5.711 1.00 95.31 90 VAL A N 1
ATOM 689 C CA . VAL A 1 90 ? 2.987 3.789 4.965 1.00 95.31 90 VAL A CA 1
ATOM 690 C C . VAL A 1 90 ? 2.458 2.724 5.930 1.00 95.31 90 VAL A C 1
ATOM 692 O O . VAL A 1 90 ? 3.157 2.295 6.855 1.00 95.31 90 VAL A O 1
ATOM 695 N N . LYS A 1 91 ? 1.208 2.309 5.719 1.00 94.44 91 LYS A N 1
ATOM 696 C CA . LYS A 1 91 ? 0.464 1.320 6.513 1.00 94.44 91 LYS A CA 1
ATOM 697 C C . LYS A 1 91 ? -0.013 0.156 5.642 1.00 94.44 91 LYS A C 1
ATOM 699 O O . LYS A 1 91 ? 0.063 0.212 4.420 1.00 94.44 91 LYS A O 1
ATOM 704 N N . GLY A 1 92 ? -0.487 -0.910 6.283 1.00 92.88 92 GLY A N 1
ATOM 705 C CA . GLY A 1 92 ? -1.220 -2.000 5.629 1.00 92.88 92 GLY A CA 1
ATOM 706 C C . GLY A 1 92 ? -0.363 -3.031 4.899 1.00 92.88 92 GLY A C 1
ATOM 707 O O . GLY A 1 92 ? -0.759 -4.191 4.862 1.00 92.88 92 GLY A O 1
ATOM 708 N N . CYS A 1 93 ? 0.836 -2.665 4.425 1.00 92.62 93 CYS A N 1
ATOM 709 C CA . CYS A 1 93 ? 1.655 -3.519 3.556 1.00 92.62 93 CYS A CA 1
ATOM 710 C C . CYS A 1 93 ? 0.951 -3.833 2.216 1.00 92.62 93 CYS A C 1
ATOM 712 O O . CYS A 1 93 ? -0.166 -3.394 1.993 1.00 92.62 93 CYS A O 1
ATOM 714 N N . PHE A 1 94 ? 1.605 -4.547 1.299 1.00 94.25 94 PHE A N 1
ATOM 715 C CA . PHE A 1 94 ? 1.049 -4.876 -0.017 1.00 94.25 94 PHE A CA 1
ATOM 716 C C . PHE A 1 94 ? 0.974 -6.391 -0.269 1.00 94.25 94 PHE A C 1
ATOM 718 O O . PHE A 1 94 ? 1.493 -7.190 0.518 1.00 94.25 94 PHE A O 1
ATOM 725 N N . TRP A 1 95 ? 0.369 -6.773 -1.398 1.00 95.06 95 TRP A N 1
ATOM 726 C CA . TRP A 1 95 ? 0.126 -8.154 -1.842 1.00 95.06 95 TRP A CA 1
ATOM 727 C C . TRP A 1 95 ? 1.340 -9.084 -1.766 1.00 95.06 95 TRP A C 1
ATOM 729 O O . TRP A 1 95 ? 1.191 -10.276 -1.511 1.00 95.06 95 TRP A O 1
ATOM 739 N N . GLY A 1 96 ? 2.553 -8.561 -1.956 1.00 91.31 96 GLY A N 1
ATOM 740 C CA . GLY A 1 96 ? 3.796 -9.327 -2.055 1.00 91.31 96 GLY A CA 1
ATOM 741 C C . GLY A 1 96 ? 4.460 -9.693 -0.726 1.00 91.31 96 GLY A C 1
ATOM 742 O O . GLY A 1 96 ? 5.676 -9.880 -0.718 1.00 91.31 96 GLY A O 1
ATOM 743 N N . ARG A 1 97 ? 3.712 -9.773 0.386 1.00 83.31 97 ARG A N 1
ATOM 744 C CA . ARG A 1 97 ? 4.230 -10.124 1.728 1.00 83.31 97 ARG A CA 1
ATOM 745 C C . ARG A 1 97 ? 5.395 -9.235 2.180 1.00 83.31 97 ARG A C 1
ATOM 747 O O . ARG A 1 97 ? 6.478 -9.717 2.509 1.00 83.31 97 ARG A O 1
ATOM 754 N N . CYS A 1 98 ? 5.197 -7.920 2.221 1.00 78.38 98 CYS A N 1
ATOM 755 C CA . CYS A 1 98 ? 6.235 -7.006 2.730 1.00 78.38 98 CYS A CA 1
ATOM 756 C C . CYS A 1 98 ? 6.517 -7.164 4.239 1.00 78.38 98 CYS A C 1
ATOM 758 O O . CYS A 1 98 ? 7.533 -6.679 4.739 1.00 78.38 98 CYS A O 1
ATOM 760 N N . PHE A 1 99 ? 5.652 -7.874 4.963 1.00 74.19 99 PHE A N 1
ATOM 761 C CA . PHE A 1 99 ? 5.895 -8.308 6.330 1.00 74.19 99 PHE A CA 1
ATOM 762 C C . PHE A 1 99 ? 6.804 -9.547 6.326 1.00 74.19 99 PHE A C 1
ATOM 764 O O . PHE A 1 99 ? 6.475 -10.602 5.784 1.00 74.19 99 PHE A O 1
ATOM 771 N N . ARG A 1 100 ? 7.997 -9.410 6.911 1.00 63.12 100 ARG A N 1
ATOM 772 C CA . ARG A 1 100 ? 8.931 -10.523 7.129 1.00 63.12 100 ARG A CA 1
ATOM 773 C C . ARG A 1 100 ? 8.739 -11.053 8.533 1.00 63.12 100 ARG A C 1
ATOM 775 O O . ARG A 1 100 ? 8.737 -10.250 9.455 1.00 63.12 100 ARG A O 1
ATOM 782 N N . VAL A 1 101 ? 8.680 -12.373 8.706 1.00 61.38 101 VAL A N 1
ATOM 783 C CA . VAL A 1 101 ? 8.696 -13.011 10.034 1.00 61.38 101 VAL A CA 1
ATOM 784 C C . VAL A 1 101 ? 9.817 -12.390 10.889 1.00 61.38 101 VAL A C 1
ATOM 786 O O . VAL A 1 101 ? 10.946 -12.292 10.402 1.00 61.38 101 VAL A O 1
ATOM 789 N N . PRO A 1 102 ? 9.532 -11.955 12.129 1.00 68.31 102 PRO A N 1
ATOM 790 C CA . PRO A 1 102 ? 8.303 -12.192 12.897 1.00 68.31 102 PRO A CA 1
ATOM 791 C C . PRO A 1 102 ? 7.188 -11.142 12.711 1.00 68.31 102 PRO A C 1
ATOM 793 O O . PRO A 1 102 ? 6.204 -11.180 13.439 1.00 68.31 102 PRO A O 1
ATOM 796 N N . HIS A 1 103 ? 7.331 -10.191 11.789 1.00 72.19 103 HIS A N 1
ATOM 797 C CA . HIS A 1 103 ? 6.342 -9.145 11.537 1.00 72.19 103 HIS A CA 1
ATOM 798 C C . HIS A 1 103 ? 5.126 -9.682 10.770 1.00 72.19 103 HIS A C 1
ATOM 800 O O . HIS A 1 103 ? 5.264 -10.483 9.844 1.00 72.19 103 HIS A O 1
ATOM 806 N N . GLU A 1 104 ? 3.950 -9.178 11.134 1.00 81.69 104 GLU A N 1
ATOM 807 C CA . GLU A 1 104 ? 2.658 -9.427 10.492 1.00 81.69 104 GLU A CA 1
ATOM 808 C C . GLU A 1 104 ? 2.071 -8.070 10.027 1.00 81.69 104 GLU A C 1
ATOM 810 O O . GLU A 1 104 ? 2.465 -7.027 10.566 1.00 81.69 104 GLU A O 1
ATOM 815 N N . PRO A 1 105 ? 1.164 -8.020 9.028 1.00 82.75 105 PRO A N 1
ATOM 816 C CA . PRO A 1 105 ? 0.582 -6.769 8.533 1.00 82.75 105 PRO A CA 1
ATOM 817 C C . PRO A 1 105 ? -0.506 -6.258 9.482 1.00 82.75 105 PRO A C 1
ATOM 819 O O . PRO A 1 105 ? -1.656 -6.100 9.104 1.00 82.75 105 PRO A O 1
ATOM 822 N N . GLU A 1 106 ? -0.182 -6.051 10.747 1.00 88.31 106 GLU A N 1
ATOM 823 C CA . GLU A 1 106 ? -1.145 -5.602 11.748 1.00 88.31 106 GLU A CA 1
ATOM 824 C C . GLU A 1 106 ? -1.315 -4.081 11.791 1.00 88.31 106 GLU A C 1
ATOM 826 O O . GLU A 1 106 ? -0.516 -3.315 11.256 1.00 88.31 106 GLU A O 1
ATOM 831 N N . CYS A 1 107 ? -2.329 -3.630 12.530 1.00 89.44 107 CYS A N 1
ATOM 832 C CA . CYS A 1 107 ? -2.655 -2.219 12.750 1.00 89.44 107 CYS A CA 1
ATOM 833 C C . CYS A 1 107 ? -1.448 -1.358 13.194 1.00 89.44 107 CYS A C 1
ATOM 835 O O . CYS A 1 107 ? -1.316 -0.186 12.813 1.00 89.44 107 CYS A O 1
ATOM 837 N N . GLU A 1 108 ? -0.559 -1.934 14.005 1.00 88.94 108 GLU A N 1
ATOM 838 C CA . GLU A 1 108 ? 0.611 -1.258 14.571 1.00 88.94 108 GLU A CA 1
ATOM 839 C C . GLU A 1 108 ? 1.837 -1.280 13.650 1.00 88.94 108 GLU A C 1
ATOM 841 O O . GLU A 1 108 ? 2.756 -0.493 13.866 1.00 88.94 108 GLU A O 1
ATOM 846 N N . TYR A 1 109 ? 1.838 -2.078 12.576 1.00 89.75 109 TYR A N 1
ATOM 847 C CA . TYR A 1 109 ? 2.900 -2.031 11.572 1.00 89.75 109 TYR A CA 1
ATOM 848 C C . TYR A 1 109 ? 3.011 -0.616 10.981 1.00 89.75 109 TYR A C 1
ATOM 850 O O . TYR A 1 109 ? 2.003 0.047 10.715 1.00 89.75 109 TYR A O 1
ATOM 858 N N . VAL A 1 110 ? 4.239 -0.126 10.800 1.00 91.69 110 VAL A N 1
ATOM 859 C CA . VAL A 1 110 ? 4.545 1.187 10.216 1.00 91.69 110 VAL A CA 1
ATOM 860 C C . VAL A 1 110 ? 5.780 1.049 9.335 1.00 91.69 110 VAL A C 1
ATOM 862 O O . VAL A 1 110 ? 6.826 0.622 9.813 1.00 91.69 110 VAL A O 1
ATOM 865 N N . ASN A 1 111 ? 5.689 1.488 8.081 1.00 92.81 111 ASN A N 1
ATOM 866 C CA . ASN A 1 111 ? 6.856 1.751 7.244 1.00 92.81 111 ASN A CA 1
ATOM 867 C C . ASN A 1 111 ? 7.072 3.272 7.145 1.00 92.81 111 ASN A C 1
ATOM 869 O O . ASN A 1 111 ? 6.258 3.993 6.570 1.00 92.81 111 ASN A O 1
ATOM 873 N N . PHE A 1 112 ? 8.166 3.761 7.728 1.00 95.19 112 PHE A N 1
ATOM 874 C CA . PHE A 1 112 ? 8.537 5.182 7.781 1.00 95.19 112 PHE A CA 1
ATOM 875 C C . PHE A 1 112 ? 9.772 5.520 6.924 1.00 95.19 112 PHE A C 1
ATOM 877 O O . PHE A 1 112 ? 10.328 6.610 7.040 1.00 95.19 112 PHE A O 1
ATOM 884 N N . ALA A 1 113 ? 10.221 4.601 6.063 1.00 94.06 113 ALA A N 1
ATOM 885 C CA . ALA A 1 113 ? 11.518 4.696 5.388 1.00 94.06 113 ALA A CA 1
ATOM 886 C C . ALA A 1 113 ? 11.543 5.635 4.166 1.00 94.06 113 ALA A C 1
ATOM 888 O O . ALA A 1 113 ? 12.612 5.898 3.616 1.00 94.06 113 ALA A O 1
ATOM 889 N N . HIS A 1 114 ? 10.390 6.123 3.707 1.00 94.81 114 HIS A N 1
ATOM 890 C CA . HIS A 1 114 ? 10.272 6.796 2.415 1.00 94.81 114 HIS A CA 1
ATOM 891 C C . HIS A 1 114 ? 9.985 8.299 2.561 1.00 94.81 114 HIS A C 1
ATOM 893 O O . HIS A 1 114 ? 9.049 8.655 3.276 1.00 94.81 114 HIS A O 1
ATOM 899 N N . PRO A 1 115 ? 10.748 9.178 1.878 1.00 95.38 115 PRO A N 1
ATOM 900 C CA . PRO A 1 115 ? 10.519 10.620 1.890 1.00 95.38 115 PRO A CA 1
ATOM 901 C C . PRO A 1 115 ? 9.339 11.035 1.002 1.00 95.38 115 PRO A C 1
ATOM 903 O O . PRO A 1 115 ? 8.866 10.283 0.145 1.00 95.38 115 PRO A O 1
ATOM 906 N N . ALA A 1 116 ? 8.936 12.303 1.136 1.00 92.50 116 ALA A N 1
ATOM 907 C CA . ALA A 1 116 ? 7.944 12.915 0.259 1.00 92.50 116 ALA A CA 1
ATOM 908 C C . ALA A 1 116 ? 8.354 12.805 -1.221 1.00 92.50 116 ALA A C 1
ATOM 910 O O . ALA A 1 116 ? 9.507 13.032 -1.584 1.00 92.50 116 ALA A O 1
ATOM 911 N N . GLY A 1 117 ? 7.386 12.486 -2.082 1.00 90.50 117 GLY A N 1
ATOM 912 C CA . GLY A 1 117 ? 7.605 12.319 -3.521 1.00 90.50 117 GLY A CA 1
ATOM 913 C C . GLY A 1 117 ? 8.042 10.914 -3.941 1.00 90.50 117 GLY A C 1
ATOM 914 O O . GLY A 1 117 ? 8.028 10.631 -5.140 1.00 90.50 117 GLY A O 1
ATOM 915 N N . PHE A 1 118 ? 8.362 10.021 -2.994 1.00 93.19 118 PHE A N 1
ATOM 916 C CA . PHE A 1 118 ? 8.546 8.606 -3.301 1.00 93.19 118 PHE A CA 1
ATOM 917 C C . PHE A 1 118 ? 7.246 8.010 -3.856 1.00 93.19 118 PHE A C 1
ATOM 919 O O . PHE A 1 118 ? 6.155 8.250 -3.336 1.00 93.19 118 PHE A O 1
ATOM 926 N N . ARG A 1 119 ? 7.363 7.239 -4.936 1.00 90.75 119 ARG A N 1
ATOM 927 C CA . ARG A 1 119 ? 6.252 6.541 -5.586 1.00 90.75 119 ARG A CA 1
ATOM 928 C C . ARG A 1 119 ? 6.709 5.128 -5.905 1.00 90.75 119 ARG A C 1
ATOM 930 O O . ARG A 1 119 ? 7.795 4.947 -6.449 1.00 90.75 119 ARG A O 1
ATOM 937 N N . SER A 1 120 ? 5.871 4.153 -5.585 1.00 93.56 120 SER A N 1
ATOM 938 C CA . SER A 1 120 ? 6.116 2.744 -5.876 1.00 93.56 120 SER A CA 1
ATOM 939 C C . SER A 1 120 ? 4.839 2.104 -6.401 1.00 93.56 120 SER A C 1
ATOM 941 O O . SER A 1 120 ? 3.740 2.549 -6.074 1.00 93.56 120 SER A O 1
ATOM 943 N N . TYR A 1 121 ? 5.005 1.066 -7.214 1.00 95.38 121 TYR A N 1
ATOM 944 C CA . TYR A 1 121 ? 3.927 0.305 -7.851 1.00 95.38 121 TYR A CA 1
ATOM 945 C C . TYR A 1 121 ? 3.000 -0.375 -6.833 1.00 95.38 121 TYR A C 1
ATOM 947 O O . TYR A 1 121 ? 1.851 -0.649 -7.141 1.00 95.38 121 TYR A O 1
ATOM 955 N N . GLU A 1 122 ? 3.495 -0.615 -5.619 1.00 95.81 122 GLU A N 1
ATOM 956 C CA . GLU A 1 122 ? 2.794 -1.308 -4.534 1.00 95.81 122 GLU A CA 1
ATOM 957 C C . GLU A 1 122 ? 2.048 -0.378 -3.560 1.00 95.81 122 GLU A C 1
ATOM 959 O O . GLU A 1 122 ? 1.479 -0.842 -2.569 1.00 95.81 122 GLU A O 1
ATOM 964 N N . MET A 1 123 ? 2.083 0.939 -3.801 1.00 95.62 123 MET A N 1
ATOM 965 C CA . MET A 1 123 ? 1.535 1.947 -2.893 1.00 95.62 123 MET A CA 1
ATOM 966 C C . MET A 1 123 ? 0.254 2.585 -3.429 1.00 95.62 123 MET A C 1
ATOM 968 O O . MET A 1 123 ? 0.167 2.957 -4.597 1.00 95.62 123 MET A O 1
ATOM 972 N N . GLY A 1 124 ? -0.709 2.791 -2.535 1.00 95.94 124 GLY A N 1
ATOM 973 C CA . GLY A 1 124 ? -1.990 3.429 -2.811 1.00 95.94 124 GLY A CA 1
ATOM 974 C C . GLY A 1 124 ? -2.376 4.459 -1.752 1.00 95.94 124 GLY A C 1
ATOM 975 O O . GLY A 1 124 ? -1.566 4.885 -0.922 1.00 95.94 124 GLY A O 1
ATOM 976 N N . ILE A 1 125 ? -3.639 4.877 -1.800 1.00 96.00 125 ILE A N 1
ATOM 977 C CA . ILE A 1 125 ? -4.237 5.791 -0.828 1.00 96.00 125 ILE A CA 1
ATOM 978 C C . ILE A 1 125 ? -5.664 5.364 -0.509 1.00 96.00 125 ILE A C 1
ATOM 980 O O . ILE A 1 125 ? -6.364 4.803 -1.351 1.00 96.00 125 ILE A O 1
ATOM 984 N N . ARG A 1 126 ? -6.118 5.760 0.677 1.00 96.38 126 ARG A N 1
ATOM 985 C CA . ARG A 1 126 ? -7.525 5.753 1.055 1.00 96.38 126 ARG A CA 1
ATOM 986 C C . ARG A 1 126 ? -7.911 7.130 1.555 1.00 96.38 126 ARG A C 1
ATOM 988 O O . ARG A 1 126 ? -7.338 7.643 2.515 1.00 96.38 126 ARG A O 1
ATOM 995 N N . CYS A 1 127 ? -8.878 7.746 0.890 1.00 94.12 127 CYS A N 1
ATOM 996 C CA . CYS A 1 127 ? -9.369 9.051 1.302 1.00 94.12 127 CYS A CA 1
ATOM 997 C C . CYS A 1 127 ? -10.136 8.936 2.623 1.00 94.12 127 CYS A C 1
ATOM 999 O O . CYS A 1 127 ? -10.927 8.017 2.825 1.00 94.12 127 CYS A O 1
ATOM 1001 N N . CYS A 1 128 ? -9.939 9.910 3.505 1.00 91.12 128 CYS A N 1
ATOM 1002 C CA . CYS A 1 128 ? -10.718 10.067 4.721 1.00 91.12 128 CYS A CA 1
ATOM 1003 C C . CYS A 1 128 ? -11.210 11.513 4.839 1.00 91.12 128 CYS A C 1
ATOM 1005 O O . CYS A 1 128 ? -10.648 12.437 4.248 1.00 91.12 128 CYS A O 1
ATOM 1007 N N . LYS A 1 129 ? -12.283 11.705 5.603 1.00 89.38 129 LYS A N 1
ATOM 1008 C CA . LYS A 1 129 ? -12.820 13.018 5.967 1.00 89.38 129 LYS A CA 1
ATOM 1009 C C . LYS A 1 129 ? -13.014 13.035 7.477 1.00 89.38 129 LYS A C 1
ATOM 1011 O O . LYS A 1 129 ? -13.348 12.009 8.070 1.00 89.38 129 LYS A O 1
ATOM 1016 N N . SER A 1 130 ? -12.835 14.198 8.095 1.00 85.81 130 SER A N 1
ATOM 1017 C CA . SER A 1 130 ? -13.256 14.412 9.477 1.00 85.81 130 SER A CA 1
ATOM 1018 C C . SER A 1 130 ? -14.730 14.051 9.637 1.00 85.81 130 SER A C 1
ATOM 1020 O O . SER A 1 130 ? -15.559 14.406 8.796 1.00 85.81 130 SER A O 1
ATOM 1022 N N . LYS A 1 131 ? -15.062 13.374 10.737 1.00 80.62 131 LYS A N 1
ATOM 1023 C CA . LYS A 1 131 ? -16.457 13.170 11.120 1.00 80.62 131 LYS A CA 1
ATOM 1024 C C . LYS A 1 131 ? -17.083 14.546 11.364 1.00 80.62 131 LYS A C 1
ATOM 1026 O O . LYS A 1 131 ? -16.525 15.341 12.121 1.00 80.62 131 LYS A O 1
ATOM 1031 N N . GLU A 1 132 ? -18.207 14.840 10.718 1.00 80.19 132 GLU A N 1
ATOM 1032 C CA . GLU A 1 132 ? -18.979 16.035 11.065 1.00 80.19 132 GLU A CA 1
ATOM 1033 C C . GLU A 1 132 ? -19.436 15.904 12.519 1.00 80.19 132 GLU A C 1
ATOM 1035 O O . GLU A 1 132 ? -19.773 14.806 12.976 1.00 80.19 132 GLU A O 1
ATOM 1040 N N . LYS A 1 133 ? -19.375 17.001 13.281 1.00 65.62 133 LYS A N 1
ATOM 1041 C CA . LYS A 1 133 ? -19.938 16.987 14.631 1.00 65.62 133 LYS A CA 1
ATOM 1042 C C . LYS A 1 133 ? -21.424 16.674 14.481 1.00 65.62 133 LYS A C 1
ATOM 1044 O O . LYS A 1 133 ? -22.099 17.341 13.702 1.00 65.62 133 LYS A O 1
ATOM 1049 N N . SER A 1 134 ? -21.903 15.652 15.191 1.00 62.41 134 SER A N 1
ATOM 1050 C CA . SER A 1 134 ? -23.343 15.452 15.339 1.00 62.41 134 SER A CA 1
ATOM 1051 C C . SER A 1 134 ? -23.959 16.770 15.834 1.00 62.41 134 SER A C 1
ATOM 1053 O O . SER A 1 134 ? -23.316 17.410 16.675 1.00 62.41 134 SER A O 1
ATOM 1055 N N . PRO A 1 135 ? -25.111 17.196 15.288 1.00 61.12 135 PRO A N 1
ATOM 1056 C CA . PRO A 1 135 ? -25.791 18.405 15.745 1.00 61.12 135 PRO A CA 1
ATOM 1057 C C . PRO A 1 135 ? -26.085 18.363 17.247 1.00 61.12 135 PRO A C 1
ATOM 1059 O O . PRO A 1 135 ? -26.289 17.245 17.782 1.00 61.12 135 PRO A O 1
#